Protein AF-A0A836BK24-F1 (afdb_monomer_lite)

Secondary structure (DSSP, 8-state):
--------HHHHHHHHHHHHHHHHHHHHHHHHHHHHHHHHHHHHHHHHHHH---TTTS--------S--EEEEEPTTT--EEEEEEE-SS-EEEEE-TT----TTSTTIIIIIIIIIIHHHHHHHHHHHHTTSSPPP-

Radius of gyration: 30.2 Å; chains: 1; bounding box: 62×31×80 Å

Foldseek 3Di:
DPPPPDDDPVRVVVVVVVVVVVVVVVVVVVVVVVVVVVVVVVVVVVCCVVVDDDPVNPDPPPDDPDDFPWDFDADPPDRHGQWTWGDDPVDIDIGGDPPDDDDCPDPPNVVPVVVPPVVVVVVVVVVCCVVVNDPDDD

pLDDT: mean 78.64, std 14.85, range [40.12, 98.25]

Structure (mmCIF, N/CA/C/O backbone):
data_AF-A0A836BK24-F1
#
_entry.id   AF-A0A836BK24-F1
#
loop_
_atom_site.group_PDB
_atom_site.id
_atom_site.type_symbol
_atom_site.label_atom_id
_atom_site.label_alt_id
_atom_site.label_comp_id
_atom_site.label_asym_id
_atom_site.label_entity_id
_atom_site.label_seq_id
_atom_site.pdbx_PDB_ins_code
_atom_site.Cartn_x
_atom_site.Cartn_y
_atom_site.Cartn_z
_atom_site.occupancy
_atom_site.B_iso_or_equiv
_atom_site.auth_seq_id
_atom_site.auth_comp_id
_atom_site.auth_asym_id
_atom_site.auth_atom_id
_atom_site.pdbx_PDB_model_num
ATOM 1 N N . MET A 1 1 ? -33.384 -17.360 42.777 1.00 40.12 1 MET A N 1
ATOM 2 C CA . MET A 1 1 ? -33.626 -15.952 43.171 1.00 40.12 1 MET A CA 1
ATOM 3 C C . MET A 1 1 ? -32.485 -15.098 42.627 1.00 40.12 1 MET A C 1
ATOM 5 O O . MET A 1 1 ? -31.351 -15.329 43.022 1.00 40.12 1 MET A O 1
ATOM 9 N N . ARG A 1 2 ? -32.731 -14.173 41.687 1.00 49.34 2 ARG A N 1
ATOM 10 C CA . ARG A 1 2 ? -31.699 -13.204 41.269 1.00 49.34 2 ARG A CA 1
ATOM 11 C C . ARG A 1 2 ? -31.668 -12.088 42.311 1.00 49.34 2 ARG A C 1
ATOM 13 O O . ARG A 1 2 ? -32.658 -11.382 42.475 1.00 49.34 2 ARG A O 1
ATOM 20 N N . LYS A 1 3 ? -30.571 -11.980 43.061 1.00 52.91 3 LYS A N 1
ATOM 21 C CA . LYS A 1 3 ? -30.360 -10.912 44.043 1.00 52.91 3 LYS A CA 1
ATOM 22 C C . LYS A 1 3 ? -30.296 -9.586 43.279 1.00 52.91 3 LYS A C 1
ATOM 24 O O . LYS A 1 3 ? -29.381 -9.380 42.490 1.00 52.91 3 LYS A O 1
ATOM 29 N N . SER A 1 4 ? -31.301 -8.729 43.459 1.00 58.25 4 SER A N 1
ATOM 30 C CA . SER A 1 4 ? -31.279 -7.359 42.942 1.00 58.25 4 SER A CA 1
ATOM 31 C C . SER A 1 4 ? -30.143 -6.628 43.658 1.00 58.25 4 SER A C 1
ATOM 33 O O . SER A 1 4 ? -30.159 -6.464 44.878 1.00 58.25 4 SER A O 1
ATOM 35 N N . MET A 1 5 ? -29.108 -6.268 42.903 1.00 68.12 5 MET A N 1
ATOM 36 C CA . MET A 1 5 ? -28.020 -5.431 43.387 1.00 68.12 5 MET A CA 1
ATOM 37 C C . MET A 1 5 ? -28.589 -4.016 43.513 1.00 68.12 5 MET A C 1
ATOM 39 O O . MET A 1 5 ? -28.828 -3.351 42.508 1.00 68.12 5 MET A O 1
ATOM 43 N N . LYS A 1 6 ? -28.919 -3.598 44.736 1.00 78.00 6 LYS A N 1
ATOM 44 C CA . LYS A 1 6 ? -29.342 -2.224 45.005 1.00 78.00 6 LYS A CA 1
ATOM 45 C C . LYS A 1 6 ? -28.087 -1.395 45.245 1.00 78.00 6 LYS A C 1
ATOM 47 O O . LYS A 1 6 ? -27.443 -1.553 46.277 1.00 78.00 6 LYS A O 1
ATOM 52 N N . PHE A 1 7 ? -27.720 -0.588 44.258 1.00 79.56 7 PHE A N 1
ATOM 53 C CA . PHE A 1 7 ? -26.672 0.416 44.402 1.00 79.56 7 PHE A CA 1
ATOM 54 C C . PHE A 1 7 ? -27.187 1.565 45.273 1.00 79.56 7 PHE A C 1
ATOM 56 O O . PHE A 1 7 ? -28.378 1.879 45.223 1.00 79.56 7 PHE A O 1
ATOM 63 N N . SER A 1 8 ? -26.314 2.169 46.079 1.00 88.69 8 SER A N 1
ATOM 64 C CA . SER A 1 8 ? -26.638 3.426 46.757 1.00 88.69 8 SER A CA 1
ATOM 65 C C . SER A 1 8 ? -26.696 4.577 45.748 1.00 88.69 8 SER A C 1
ATOM 67 O O . SER A 1 8 ? -26.081 4.504 44.683 1.00 88.69 8 SER A O 1
ATOM 69 N N . ASP A 1 9 ? -27.395 5.661 46.082 1.00 87.50 9 ASP A N 1
ATOM 70 C CA . ASP A 1 9 ? -27.503 6.831 45.198 1.00 87.50 9 ASP A CA 1
ATOM 71 C C . ASP A 1 9 ? -26.131 7.441 44.859 1.00 87.50 9 ASP A C 1
ATOM 73 O O . ASP A 1 9 ? -25.904 7.870 43.728 1.00 87.50 9 ASP A O 1
ATOM 77 N N . GLU A 1 10 ? -25.180 7.396 45.798 1.00 90.69 10 GLU A N 1
ATOM 78 C CA . GLU A 1 10 ? -23.796 7.829 45.564 1.00 90.69 10 GLU A CA 1
ATOM 79 C C . GLU A 1 10 ? -23.097 6.931 44.530 1.00 90.69 10 GLU A C 1
ATOM 81 O O . GLU A 1 10 ? -22.489 7.423 43.580 1.00 90.69 10 GLU A O 1
ATOM 86 N N . GLN A 1 11 ? -23.269 5.607 44.638 1.00 91.50 11 GLN A N 1
ATOM 87 C CA . GLN A 1 11 ? -22.734 4.658 43.657 1.00 91.50 11 GLN A CA 1
ATOM 88 C C . GLN A 1 11 ? -23.355 4.872 42.274 1.00 91.50 11 GLN A C 1
ATOM 90 O O . GLN A 1 11 ? -22.650 4.806 41.270 1.00 91.50 11 GLN A O 1
ATOM 95 N N . ILE A 1 12 ? -24.658 5.157 42.204 1.00 91.75 12 ILE A N 1
ATOM 96 C CA . ILE A 1 12 ? -25.340 5.475 40.943 1.00 91.75 12 ILE A CA 1
ATOM 97 C C . ILE A 1 12 ? -24.744 6.748 40.329 1.00 91.75 12 ILE A C 1
ATOM 99 O O . ILE A 1 12 ? -24.482 6.786 39.126 1.00 91.75 12 ILE A O 1
ATOM 103 N N . ARG A 1 13 ? -24.473 7.772 41.144 1.00 94.38 13 ARG A N 1
ATOM 104 C CA . ARG A 1 13 ? -23.886 9.034 40.684 1.00 94.38 13 ARG A CA 1
ATOM 105 C C . ARG A 1 13 ? -22.469 8.859 40.143 1.00 94.38 13 ARG A C 1
ATOM 107 O O . ARG A 1 13 ? -22.147 9.428 39.101 1.00 94.38 13 ARG A O 1
ATOM 114 N N . ASP A 1 14 ? -21.644 8.059 40.806 1.00 95.19 14 ASP A N 1
ATOM 115 C CA . ASP A 1 14 ? -20.281 7.784 40.347 1.00 95.19 14 ASP A CA 1
ATOM 116 C C . ASP A 1 14 ? -20.256 6.923 39.079 1.00 95.19 14 ASP A C 1
ATOM 118 O O . ASP A 1 14 ? -19.455 7.178 38.179 1.00 95.19 14 ASP A O 1
ATOM 122 N N . ILE A 1 15 ? -21.185 5.972 38.945 1.00 95.12 15 ILE A N 1
ATOM 123 C CA . ILE A 1 15 ? -21.366 5.197 37.709 1.00 95.12 15 ILE A CA 1
ATOM 124 C C . ILE A 1 15 ? -21.749 6.114 36.540 1.00 95.12 15 ILE A C 1
ATOM 126 O O . ILE A 1 15 ? -21.222 5.943 35.441 1.00 95.12 15 ILE A O 1
ATOM 130 N N . LEU A 1 16 ? -22.630 7.096 36.759 1.00 95.06 16 LEU A N 1
ATOM 131 C CA . LEU A 1 16 ? -23.011 8.060 35.721 1.00 95.06 16 LEU A CA 1
ATOM 132 C C . LEU A 1 16 ? -21.823 8.928 35.291 1.00 95.06 16 LEU A C 1
ATOM 134 O O . LEU A 1 16 ? -21.550 9.016 34.099 1.00 95.06 16 LEU A O 1
ATOM 138 N N . LYS A 1 17 ? -21.049 9.4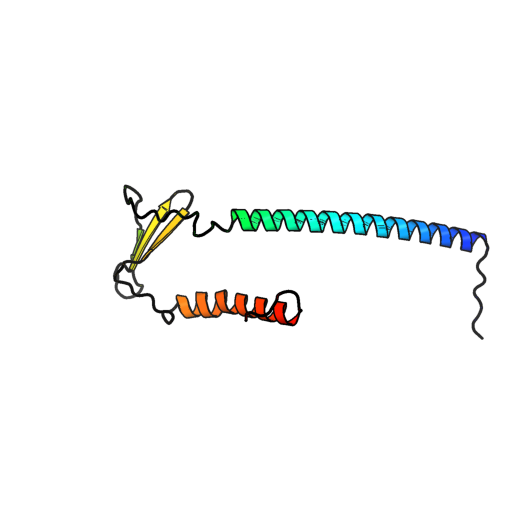70 36.240 1.00 96.25 17 LYS A N 1
ATOM 139 C CA . LYS A 1 17 ? -19.826 10.229 35.917 1.00 96.25 17 LYS A CA 1
ATOM 140 C C . LYS A 1 17 ? -18.819 9.392 35.128 1.00 96.25 17 LYS A C 1
ATOM 142 O O . LYS A 1 17 ? -18.207 9.886 34.185 1.00 96.25 17 LYS A O 1
ATOM 147 N N . LEU A 1 18 ? -18.630 8.128 35.514 1.00 96.62 18 LEU A N 1
ATOM 148 C CA . LEU A 1 18 ? -17.722 7.225 34.812 1.00 96.62 18 LEU A CA 1
ATOM 149 C C . LEU A 1 18 ? -18.217 6.935 33.392 1.00 96.62 18 LEU A C 1
ATOM 151 O O . LEU A 1 18 ? -17.417 6.936 32.459 1.00 96.62 18 LEU A O 1
ATOM 155 N N . LYS A 1 19 ? -19.525 6.716 33.222 1.00 96.69 19 LYS A N 1
ATOM 156 C CA . LYS A 1 19 ? -20.151 6.539 31.909 1.00 96.69 19 LYS A CA 1
ATOM 157 C C . LYS A 1 19 ? -19.892 7.757 31.022 1.00 96.69 19 LYS A C 1
ATOM 159 O O . LYS A 1 19 ? -19.438 7.573 29.897 1.00 96.69 19 LYS A O 1
ATOM 164 N N . ASP A 1 20 ? -20.133 8.962 31.528 1.00 97.75 20 ASP A N 1
ATOM 165 C CA . ASP A 1 20 ? -19.933 10.199 30.769 1.00 97.75 20 ASP A CA 1
ATOM 166 C C . ASP A 1 20 ? -18.454 10.370 30.384 1.00 97.75 20 ASP A C 1
ATOM 168 O O . ASP A 1 20 ? -18.135 10.596 29.221 1.00 97.75 20 ASP A O 1
ATOM 172 N N . HIS A 1 21 ? -17.528 10.107 31.314 1.00 97.69 21 HIS A N 1
ATOM 173 C CA . HIS A 1 21 ? -16.091 10.142 31.025 1.00 97.69 21 HIS A CA 1
ATOM 174 C C . HIS A 1 21 ? -15.662 9.135 29.943 1.00 97.69 21 HIS A C 1
ATOM 176 O O . HIS A 1 21 ? -14.789 9.424 29.121 1.00 97.69 21 HIS A O 1
ATOM 182 N N . ILE A 1 22 ? -16.250 7.934 29.947 1.00 97.81 22 ILE A N 1
ATOM 183 C CA . ILE A 1 22 ? -15.985 6.915 28.926 1.00 97.81 22 ILE A CA 1
ATOM 184 C C . ILE A 1 22 ? -16.520 7.369 27.565 1.00 97.81 22 ILE A C 1
ATOM 186 O O . ILE A 1 22 ? -15.826 7.191 26.566 1.00 97.81 22 ILE A O 1
ATOM 190 N N . ILE A 1 23 ? -17.715 7.96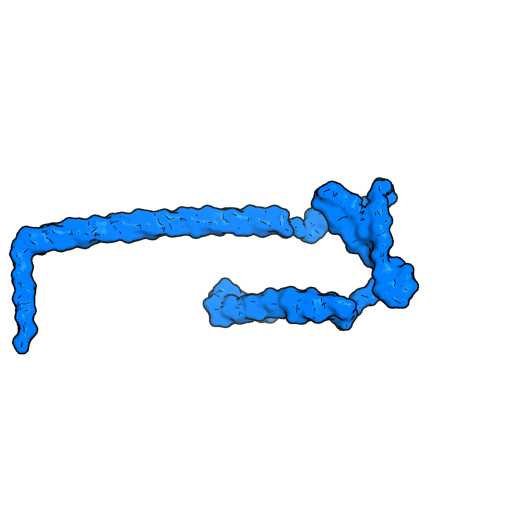3 27.519 1.00 97.75 23 ILE A N 1
ATOM 191 C CA . ILE A 1 23 ? -18.314 8.480 26.281 1.00 97.75 23 ILE A CA 1
ATOM 192 C C . ILE A 1 23 ? -17.422 9.566 25.671 1.00 97.75 23 ILE A C 1
ATOM 194 O O . ILE A 1 23 ? -17.039 9.429 24.509 1.00 97.75 23 ILE A O 1
ATOM 198 N N . ASP A 1 24 ? -16.992 10.547 26.467 1.00 98.12 24 ASP A N 1
ATOM 199 C CA . ASP A 1 24 ? -16.091 11.616 26.015 1.00 98.12 24 ASP A CA 1
ATOM 200 C C . ASP A 1 24 ? -14.772 11.068 25.451 1.00 98.12 24 ASP A C 1
ATOM 202 O O . ASP A 1 24 ? -14.250 11.552 24.445 1.00 98.12 24 ASP A O 1
ATOM 206 N N . LYS A 1 25 ? -14.197 10.040 26.091 1.00 98.25 25 LYS A N 1
ATOM 207 C CA . LYS A 1 25 ? -12.971 9.395 25.594 1.00 98.25 25 LYS A CA 1
ATOM 208 C C . LYS A 1 25 ? -13.189 8.672 24.272 1.00 98.25 25 LYS A C 1
ATOM 210 O O . LYS A 1 25 ? -12.326 8.734 23.401 1.00 98.25 25 LYS A O 1
ATOM 215 N N . ILE A 1 26 ? -14.312 7.969 24.135 1.00 97.75 26 ILE A N 1
ATOM 216 C CA . ILE A 1 26 ? -14.654 7.272 22.893 1.00 97.75 26 ILE A CA 1
ATOM 217 C C . ILE A 1 26 ? -14.795 8.278 21.752 1.00 97.75 26 ILE A C 1
ATOM 219 O O . ILE A 1 26 ? -14.299 8.013 20.660 1.00 97.75 26 ILE A O 1
ATOM 223 N N . GLU A 1 27 ? -15.449 9.412 21.994 1.00 98.06 27 GLU A N 1
ATOM 224 C CA . GLU A 1 27 ? -15.625 10.460 20.989 1.00 98.06 27 GLU A CA 1
ATOM 225 C C . GLU A 1 27 ? -14.278 11.040 20.542 1.00 98.06 27 GLU A C 1
ATOM 227 O O . GLU A 1 27 ? -13.962 10.986 19.355 1.00 98.06 27 GLU A O 1
ATOM 232 N N . LYS A 1 28 ? -13.415 11.434 21.486 1.00 97.94 28 LYS A N 1
ATOM 233 C CA . LYS A 1 28 ? -12.065 11.941 21.176 1.00 97.94 28 LYS A CA 1
ATOM 234 C C . LYS A 1 28 ? -11.221 10.959 20.368 1.00 97.94 28 LYS A C 1
ATOM 236 O O . LYS A 1 28 ? -10.588 11.342 19.392 1.00 97.94 28 LYS A O 1
ATOM 241 N N . HIS A 1 29 ? -11.215 9.681 20.748 1.00 98.06 29 HIS A N 1
ATOM 242 C CA . HIS A 1 29 ? -10.445 8.680 20.007 1.00 98.06 29 HIS A CA 1
ATOM 243 C C . HIS A 1 29 ? -11.005 8.444 18.598 1.00 98.06 29 HIS A C 1
ATOM 245 O O . HIS A 1 29 ? -10.237 8.170 17.681 1.00 98.06 29 HIS A O 1
ATOM 251 N N . LYS A 1 30 ? -12.326 8.547 18.400 1.00 97.69 30 LYS A N 1
ATOM 252 C CA . LYS A 1 30 ? -12.926 8.451 17.061 1.00 97.69 30 LYS A CA 1
ATOM 253 C C . LYS A 1 30 ? -12.509 9.617 16.170 1.00 97.69 30 LYS A C 1
ATOM 255 O O . LYS A 1 30 ? -12.183 9.381 15.011 1.00 97.69 30 LYS A O 1
ATOM 260 N N . GLU A 1 31 ? -12.492 10.836 16.702 1.00 97.94 31 GLU A N 1
ATOM 261 C CA . GLU A 1 31 ? -12.006 12.016 15.975 1.00 97.94 31 GLU A CA 1
ATOM 262 C C . GLU A 1 31 ? -10.529 11.871 15.589 1.00 97.94 31 GLU A C 1
ATOM 264 O O . GLU A 1 31 ? -10.144 12.168 14.458 1.00 97.94 31 GLU A O 1
ATOM 269 N N . GLU A 1 32 ? -9.703 11.357 16.501 1.00 97.81 32 GLU A N 1
ATOM 270 C CA . GLU A 1 32 ? -8.280 11.136 16.239 1.00 97.81 32 GLU A CA 1
ATOM 271 C C . GLU A 1 32 ? -8.048 10.065 15.162 1.00 97.81 32 GLU A C 1
ATOM 273 O O . GLU A 1 32 ? -7.225 10.260 14.265 1.00 97.81 32 GLU A O 1
ATOM 278 N N . ILE A 1 33 ? -8.821 8.972 15.186 1.00 97.81 33 ILE A N 1
ATOM 279 C CA . ILE A 1 33 ? -8.799 7.945 14.133 1.00 97.81 33 ILE A CA 1
ATOM 280 C C . ILE A 1 33 ? -9.183 8.548 12.778 1.00 97.81 33 ILE A C 1
ATOM 282 O O . ILE A 1 33 ? -8.448 8.363 11.810 1.00 97.81 33 ILE A O 1
ATOM 286 N N . ASP A 1 34 ? -10.282 9.302 12.706 1.00 98.00 34 ASP A N 1
ATOM 287 C CA . ASP A 1 34 ? -10.740 9.935 11.462 1.00 98.00 34 A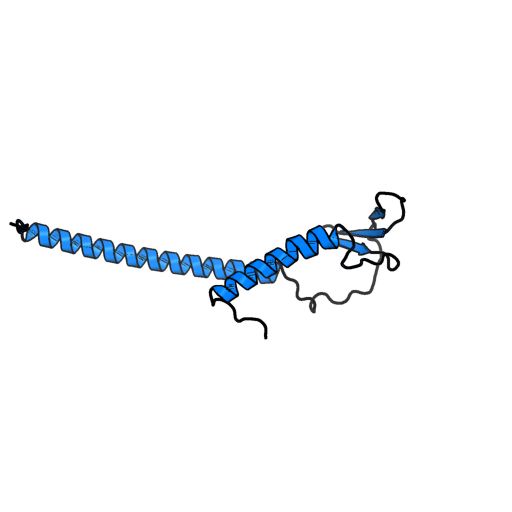SP A CA 1
ATOM 288 C C . ASP A 1 34 ? -9.680 10.897 10.891 1.00 98.00 34 ASP A C 1
ATOM 290 O O . ASP A 1 34 ? -9.407 10.902 9.687 1.00 98.00 34 ASP A O 1
ATOM 294 N N . MET A 1 35 ? -9.002 11.662 11.753 1.00 97.81 35 MET A N 1
ATOM 295 C CA . MET A 1 35 ? -7.907 12.537 11.330 1.00 97.81 35 MET A CA 1
ATOM 296 C C . MET A 1 35 ? -6.715 11.746 10.768 1.00 97.81 35 MET A C 1
ATOM 298 O O . MET A 1 35 ? -6.164 12.107 9.724 1.00 97.81 35 MET A O 1
ATOM 302 N N . LEU A 1 36 ? -6.318 10.656 11.429 1.00 97.75 36 LEU A N 1
ATOM 303 C CA . LEU A 1 36 ? -5.211 9.808 10.980 1.00 97.75 36 LEU A CA 1
ATOM 304 C C . LEU A 1 36 ? -5.528 9.103 9.654 1.00 97.75 36 LEU A C 1
ATOM 306 O O . LEU A 1 36 ? -4.671 9.059 8.770 1.00 97.75 36 LEU A O 1
ATOM 310 N N . GLU A 1 37 ? -6.752 8.605 9.476 1.00 97.06 37 GLU A N 1
ATOM 311 C CA . GLU A 1 37 ? -7.203 7.983 8.226 1.00 97.06 37 GLU A CA 1
ATOM 312 C C . GLU A 1 37 ? -7.190 8.977 7.058 1.00 97.06 37 GLU A C 1
ATOM 314 O O . GLU A 1 37 ? -6.680 8.660 5.977 1.00 97.06 37 GLU A O 1
ATOM 319 N N . LYS A 1 38 ? -7.670 10.209 7.278 1.00 97.12 38 LYS A N 1
ATOM 320 C CA . LYS A 1 38 ? -7.602 11.292 6.282 1.00 97.12 38 LYS A CA 1
ATOM 321 C C . LYS A 1 38 ? -6.161 11.615 5.896 1.00 97.12 38 LYS A C 1
ATOM 323 O O . LYS A 1 38 ? -5.852 11.676 4.705 1.00 97.12 38 LYS A O 1
ATOM 328 N N . ASN A 1 39 ? -5.271 11.754 6.878 1.00 96.50 39 ASN A N 1
ATOM 329 C CA . ASN A 1 39 ? -3.852 12.018 6.632 1.00 96.50 39 ASN A CA 1
ATOM 330 C C . ASN A 1 39 ? -3.199 10.892 5.824 1.00 96.50 39 ASN A C 1
ATOM 332 O O . ASN A 1 39 ? -2.488 11.154 4.853 1.00 96.50 39 ASN A O 1
ATOM 336 N N . LEU A 1 40 ? -3.480 9.635 6.172 1.00 94.38 40 LEU A N 1
ATOM 337 C CA . LEU A 1 40 ? -2.970 8.480 5.439 1.00 94.38 40 LEU A CA 1
ATOM 338 C C . LEU A 1 40 ? -3.480 8.457 3.991 1.00 94.38 40 LEU A C 1
ATOM 340 O O . LEU A 1 40 ? -2.723 8.139 3.074 1.00 94.38 40 LEU A O 1
ATOM 344 N N . ASN A 1 41 ? -4.743 8.817 3.758 1.00 93.94 41 ASN A N 1
ATOM 345 C CA . ASN A 1 41 ? -5.300 8.870 2.410 1.00 93.94 41 ASN A CA 1
ATOM 346 C C . ASN A 1 41 ? -4.651 9.967 1.547 1.00 93.94 41 ASN A C 1
ATOM 348 O O . ASN A 1 41 ? -4.359 9.734 0.371 1.00 93.94 41 ASN A O 1
ATOM 352 N N . ILE A 1 42 ? -4.363 11.132 2.137 1.00 94.00 42 ILE A N 1
ATOM 353 C CA . ILE A 1 42 ? -3.604 12.201 1.473 1.00 94.00 42 ILE A CA 1
ATOM 354 C C . ILE A 1 42 ? -2.212 11.690 1.098 1.00 94.00 42 ILE A C 1
ATOM 356 O O . ILE A 1 42 ? -1.841 11.757 -0.069 1.00 94.00 42 ILE A O 1
ATOM 360 N N . LEU A 1 43 ? -1.476 11.100 2.047 1.00 90.94 43 LEU A N 1
ATOM 361 C CA . LEU A 1 43 ? -0.140 10.552 1.788 1.00 90.94 43 LEU A CA 1
ATOM 362 C C . LEU A 1 43 ? -0.150 9.495 0.678 1.00 90.94 43 LEU A C 1
ATOM 364 O O . LEU A 1 43 ? 0.705 9.525 -0.202 1.00 90.94 43 LEU A O 1
ATOM 368 N N . ASN A 1 44 ? -1.133 8.594 0.677 1.00 84.69 44 ASN A N 1
ATOM 369 C CA . ASN A 1 44 ? -1.283 7.590 -0.374 1.00 84.69 44 ASN A CA 1
ATOM 370 C C . ASN A 1 44 ? -1.581 8.213 -1.741 1.00 84.69 44 ASN A C 1
ATOM 372 O O . ASN A 1 44 ? -1.083 7.724 -2.753 1.00 84.69 44 ASN A O 1
ATOM 376 N N . SER A 1 45 ? -2.395 9.267 -1.785 1.00 85.12 45 SER A N 1
ATOM 377 C CA . SER A 1 45 ? -2.710 9.982 -3.026 1.00 85.12 45 SER A CA 1
ATOM 378 C C . SER A 1 45 ? -1.472 10.696 -3.564 1.00 85.12 45 SER A C 1
ATOM 380 O O . SER A 1 45 ? -1.117 10.495 -4.722 1.00 85.12 45 SER A O 1
ATOM 382 N N . THR A 1 46 ? -0.735 11.398 -2.701 1.00 83.19 46 THR A N 1
ATOM 383 C CA . THR A 1 46 ? 0.546 12.025 -3.046 1.00 83.19 46 THR A CA 1
ATOM 384 C C . THR A 1 46 ? 1.569 10.998 -3.519 1.00 83.19 46 THR A C 1
ATOM 386 O O . THR A 1 46 ? 2.245 11.225 -4.516 1.00 83.19 46 THR A O 1
ATOM 389 N N . LEU A 1 47 ? 1.680 9.849 -2.843 1.00 77.00 47 LEU A N 1
ATOM 390 C CA . LEU A 1 47 ? 2.607 8.793 -3.243 1.00 77.00 47 LEU A CA 1
ATOM 391 C C . LEU A 1 47 ? 2.213 8.178 -4.587 1.00 77.00 47 LEU A C 1
ATOM 393 O O . LEU A 1 47 ? 3.086 7.869 -5.387 1.00 77.00 47 LEU A O 1
ATOM 397 N N . LYS A 1 48 ? 0.917 8.017 -4.873 1.00 78.56 48 LYS A N 1
ATOM 398 C CA . LYS A 1 48 ? 0.457 7.586 -6.200 1.00 78.56 48 LYS A CA 1
ATOM 399 C C . LYS A 1 48 ? 0.812 8.618 -7.268 1.00 78.56 48 LYS A C 1
ATOM 401 O O . LYS A 1 48 ? 1.325 8.240 -8.312 1.00 78.56 48 LYS A O 1
ATOM 406 N N . GLU A 1 49 ? 0.581 9.899 -7.010 1.00 74.12 49 GLU A N 1
ATOM 407 C CA . GLU A 1 49 ? 0.929 10.970 -7.949 1.00 74.12 49 GLU A CA 1
ATOM 408 C C . GLU A 1 49 ? 2.440 11.082 -8.182 1.00 74.12 49 GLU A C 1
ATOM 410 O O . GLU A 1 49 ? 2.862 11.317 -9.312 1.00 74.12 49 GLU A O 1
ATOM 415 N N . SER A 1 50 ? 3.263 10.864 -7.151 1.00 67.94 50 SER A N 1
ATOM 416 C CA . SER A 1 50 ? 4.723 10.897 -7.277 1.00 67.94 50 SER A CA 1
ATOM 417 C C . SER A 1 50 ? 5.314 9.613 -7.863 1.00 67.94 50 SER A C 1
ATOM 419 O O . SER A 1 50 ? 6.331 9.670 -8.550 1.00 67.94 50 SER A O 1
ATOM 421 N N . SER A 1 51 ? 4.685 8.458 -7.624 1.00 62.38 51 SER A N 1
ATOM 422 C CA . SER A 1 51 ? 5.180 7.151 -8.082 1.00 62.38 51 SER A CA 1
ATOM 423 C C . SER A 1 51 ? 4.704 6.784 -9.487 1.00 62.38 51 SER A C 1
ATOM 425 O O . SER A 1 51 ? 5.326 5.946 -10.135 1.00 62.38 51 SER A O 1
ATOM 427 N N . PHE A 1 52 ? 3.620 7.392 -9.979 1.00 57.62 52 PHE A N 1
ATOM 428 C CA . PHE A 1 52 ? 3.088 7.133 -11.315 1.00 57.62 52 PHE A CA 1
ATOM 429 C C . PHE A 1 52 ? 3.224 8.365 -12.207 1.00 57.62 52 PHE A C 1
ATOM 431 O O . PHE A 1 52 ? 2.394 9.273 -12.208 1.00 57.62 52 PHE A O 1
ATOM 438 N N . THR A 1 53 ? 4.243 8.358 -13.060 1.00 60.75 53 THR A N 1
ATOM 439 C CA . THR A 1 53 ? 4.275 9.235 -14.230 1.00 60.75 53 THR A CA 1
ATOM 440 C C . THR A 1 53 ? 3.187 8.781 -15.210 1.00 60.75 53 THR A C 1
ATOM 442 O O . THR A 1 53 ? 3.190 7.639 -15.667 1.00 60.75 53 THR A O 1
ATOM 445 N N . LYS A 1 54 ? 2.226 9.658 -15.548 1.00 60.12 54 LYS A N 1
ATOM 446 C CA . LYS A 1 54 ? 1.244 9.368 -16.611 1.00 60.12 54 LYS A CA 1
ATOM 447 C C . LYS A 1 54 ? 1.998 9.051 -17.905 1.00 60.12 54 LYS A C 1
ATOM 449 O O . LYS A 1 54 ? 2.899 9.798 -18.277 1.00 60.12 54 LYS A O 1
ATOM 454 N N . ALA A 1 55 ? 1.591 8.008 -18.628 1.00 54.69 55 ALA A N 1
ATOM 455 C CA . ALA A 1 55 ? 2.217 7.626 -19.900 1.00 54.69 55 ALA A CA 1
ATOM 456 C C . ALA A 1 55 ? 2.219 8.769 -20.936 1.00 54.69 55 ALA A C 1
ATOM 458 O O . ALA A 1 55 ? 3.119 8.855 -21.756 1.00 54.69 55 ALA A O 1
ATOM 459 N N . SER A 1 56 ? 1.253 9.690 -20.852 1.00 62.16 56 SER A N 1
ATOM 460 C CA . SER A 1 56 ? 1.188 10.910 -21.666 1.00 62.16 56 SER A CA 1
ATOM 461 C C . SER A 1 56 ? 2.188 12.002 -21.260 1.00 62.16 56 SER A C 1
ATOM 463 O O . SER A 1 56 ? 2.437 12.916 -22.038 1.00 62.16 56 SER A O 1
ATOM 465 N N . ALA A 1 57 ? 2.704 11.958 -20.026 1.00 59.94 57 ALA A N 1
ATOM 466 C CA . ALA A 1 57 ? 3.727 12.867 -19.505 1.00 59.94 57 ALA A CA 1
ATOM 467 C C . ALA A 1 57 ? 5.149 12.339 -19.750 1.00 59.94 57 ALA A C 1
ATOM 469 O O . ALA A 1 57 ? 6.092 13.130 -19.784 1.00 59.94 57 ALA A O 1
ATOM 470 N N . LEU A 1 58 ? 5.306 11.032 -20.006 1.00 59.03 58 LEU A N 1
ATOM 471 C CA . LEU A 1 58 ? 6.425 10.562 -20.814 1.00 59.03 58 LEU A CA 1
ATOM 472 C C . LEU A 1 58 ? 6.180 11.069 -22.236 1.00 59.03 58 LEU A C 1
ATOM 474 O O . LEU A 1 58 ? 5.574 10.393 -23.065 1.00 59.03 58 LEU A O 1
ATOM 478 N N . SER A 1 59 ? 6.653 12.287 -22.518 1.00 51.41 59 SER A N 1
ATOM 479 C CA . SER A 1 59 ? 6.953 12.679 -23.892 1.00 51.41 59 SER A CA 1
ATOM 480 C C . SER A 1 59 ? 7.659 11.493 -24.534 1.00 51.41 59 SER A C 1
ATOM 482 O O . SER A 1 59 ? 8.609 10.956 -23.954 1.00 51.41 59 SER A O 1
ATOM 484 N N . SER A 1 60 ? 7.177 11.052 -25.693 1.00 52.78 60 SER A N 1
ATOM 485 C CA . SER A 1 60 ? 7.904 10.129 -26.546 1.00 52.78 60 SER A CA 1
ATOM 486 C C . SER A 1 60 ? 9.204 10.820 -26.959 1.00 52.78 60 SER A C 1
ATOM 488 O O . SER A 1 60 ? 9.317 11.339 -28.068 1.00 52.78 60 SER A O 1
ATOM 490 N N . ASN A 1 61 ? 10.192 10.857 -26.068 1.00 50.88 61 ASN A N 1
ATOM 491 C CA . ASN A 1 61 ? 11.555 11.235 -26.375 1.00 50.88 61 ASN A CA 1
ATOM 492 C C . ASN A 1 61 ? 12.162 10.078 -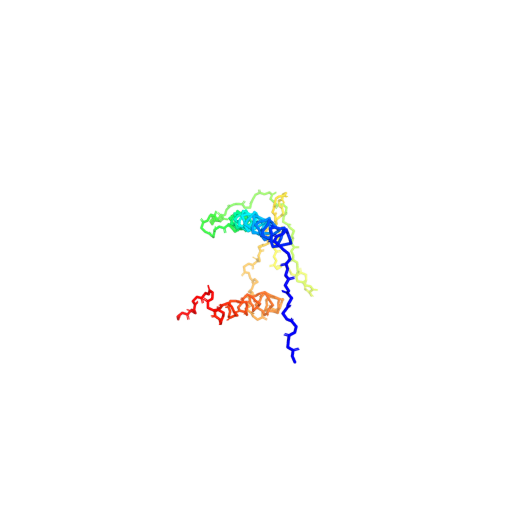27.170 1.00 50.88 61 ASN A C 1
ATOM 494 O O . ASN A 1 61 ? 13.094 9.400 -26.749 1.00 50.88 61 ASN A O 1
ATOM 498 N N . LYS A 1 62 ? 11.643 9.873 -28.383 1.00 55.56 62 LYS A N 1
ATOM 499 C CA . LYS A 1 62 ? 12.551 9.626 -29.487 1.00 55.56 62 LYS A CA 1
ATOM 500 C C . LYS A 1 62 ? 13.444 10.861 -29.545 1.00 55.56 62 LYS A C 1
ATOM 502 O O . LYS A 1 62 ? 12.933 11.976 -29.609 1.00 55.56 62 LYS A O 1
ATOM 507 N N . THR A 1 63 ? 14.756 10.633 -29.561 1.00 43.72 63 THR A N 1
ATOM 508 C CA . THR A 1 63 ? 15.851 11.616 -29.659 1.00 43.72 63 THR A CA 1
ATOM 509 C C . THR A 1 63 ? 16.311 12.168 -28.288 1.00 43.72 63 THR A C 1
ATOM 511 O O . THR A 1 63 ? 15.499 12.627 -27.501 1.00 43.72 63 THR A O 1
ATOM 514 N N . LYS A 1 64 ? 17.591 12.149 -27.887 1.00 44.97 64 LYS A N 1
ATOM 515 C CA . LYS A 1 64 ? 18.862 11.899 -28.584 1.00 44.97 64 LYS A CA 1
ATOM 516 C C . LYS A 1 64 ? 19.838 11.224 -27.622 1.00 44.97 64 LYS A C 1
ATOM 518 O O . LYS A 1 64 ? 20.138 11.744 -26.552 1.00 44.97 64 LYS A O 1
ATOM 523 N N . THR A 1 65 ? 20.373 10.096 -28.054 1.00 43.31 65 THR A N 1
ATOM 524 C CA . THR A 1 65 ? 21.609 9.498 -27.564 1.00 43.31 65 THR A CA 1
ATOM 525 C C . THR A 1 65 ? 22.741 10.480 -27.856 1.00 43.31 65 THR A C 1
ATOM 527 O O . THR A 1 65 ? 23.236 10.564 -28.975 1.00 43.31 65 THR A O 1
ATOM 530 N N . SER A 1 66 ? 23.139 11.274 -26.872 1.00 48.44 66 SER A N 1
ATOM 531 C CA . SER A 1 66 ? 24.408 11.991 -26.933 1.00 48.44 66 SER A CA 1
ATOM 532 C C . SER A 1 66 ? 24.995 12.037 -25.530 1.00 48.44 66 SER A C 1
ATOM 534 O O . SER A 1 66 ? 24.562 12.835 -24.710 1.00 48.44 66 SER A O 1
ATOM 536 N N . SER A 1 67 ? 25.964 11.149 -25.294 1.00 50.31 67 SER A N 1
ATOM 537 C CA . SER A 1 67 ? 26.873 11.075 -24.137 1.00 50.31 67 SER A CA 1
ATOM 538 C C . SER A 1 67 ? 26.457 10.324 -22.862 1.00 50.31 67 SER A C 1
ATOM 540 O O . SER A 1 67 ? 27.160 10.449 -21.861 1.00 50.31 67 SER A O 1
ATOM 542 N N . ALA A 1 68 ? 25.404 9.504 -22.859 1.00 52.97 68 ALA A N 1
ATOM 543 C CA . ALA A 1 68 ? 25.230 8.532 -21.776 1.00 52.97 68 ALA A CA 1
ATOM 544 C C . ALA A 1 68 ? 26.089 7.292 -22.073 1.00 52.97 68 ALA A C 1
ATOM 546 O O . ALA A 1 68 ? 25.878 6.633 -23.091 1.00 52.97 68 ALA A O 1
ATOM 547 N N . THR A 1 69 ? 27.063 6.990 -21.211 1.00 61.69 69 THR A N 1
ATOM 548 C CA . THR A 1 69 ? 27.838 5.743 -21.254 1.00 61.69 69 THR A CA 1
ATOM 549 C C . THR A 1 69 ? 26.866 4.567 -21.160 1.00 61.69 69 THR A C 1
ATOM 551 O O . THR A 1 69 ? 26.302 4.311 -20.098 1.00 61.69 69 THR A O 1
ATOM 554 N N . SER A 1 70 ? 26.615 3.892 -22.280 1.00 75.69 70 SER A N 1
ATOM 555 C CA . SER A 1 70 ? 25.732 2.730 -22.321 1.00 75.69 70 SER A CA 1
ATOM 556 C C . SER A 1 70 ? 26.475 1.492 -21.834 1.00 75.69 70 SER A C 1
ATOM 558 O O . SER A 1 70 ? 27.563 1.191 -22.328 1.00 75.69 70 SER A O 1
ATOM 560 N N . ILE A 1 71 ? 25.877 0.758 -20.901 1.00 84.75 71 ILE A N 1
ATOM 561 C CA . ILE A 1 71 ? 26.375 -0.539 -20.444 1.00 84.75 71 ILE A CA 1
ATOM 562 C C . ILE A 1 71 ? 25.675 -1.621 -21.281 1.00 84.75 71 ILE A C 1
ATOM 564 O O . ILE A 1 71 ? 24.453 -1.765 -21.160 1.00 84.75 71 ILE A O 1
ATOM 568 N N . PRO A 1 72 ? 26.399 -2.361 -22.142 1.00 84.38 72 PRO A N 1
ATOM 569 C CA . PRO A 1 72 ? 25.804 -3.439 -22.921 1.00 84.38 72 PRO A CA 1
ATOM 570 C C . PRO A 1 72 ? 25.428 -4.605 -22.000 1.00 84.38 72 PRO A C 1
ATOM 572 O O . PRO A 1 72 ? 26.227 -5.046 -21.174 1.00 84.38 72 PRO A O 1
ATOM 575 N N . ILE A 1 73 ? 24.208 -5.110 -22.153 1.00 83.44 73 ILE A N 1
ATOM 576 C CA . ILE A 1 73 ? 23.698 -6.298 -21.467 1.00 83.44 73 ILE A CA 1
ATOM 577 C C . ILE A 1 73 ? 23.708 -7.444 -22.469 1.00 83.44 73 ILE A C 1
ATOM 579 O O . ILE A 1 73 ? 23.086 -7.343 -23.528 1.00 83.44 73 ILE A O 1
ATOM 583 N N . THR A 1 74 ? 24.398 -8.530 -22.135 1.00 83.50 74 THR A N 1
ATOM 584 C CA . THR A 1 74 ? 24.511 -9.712 -22.990 1.00 83.50 74 THR A CA 1
ATOM 585 C C . THR A 1 74 ? 23.615 -10.854 -22.527 1.00 83.50 74 THR A C 1
ATOM 587 O O . THR A 1 74 ? 23.236 -10.940 -21.356 1.00 83.50 74 THR A O 1
ATOM 590 N N . ASN A 1 75 ? 23.272 -11.756 -23.447 1.00 77.31 75 ASN A N 1
ATOM 591 C CA . ASN A 1 75 ? 22.651 -13.022 -23.076 1.00 77.31 75 ASN A CA 1
ATOM 592 C C . ASN A 1 75 ? 23.640 -13.893 -22.263 1.00 77.31 75 ASN A C 1
ATOM 594 O O . ASN A 1 75 ? 24.856 -13.854 -22.457 1.00 77.31 75 ASN A O 1
ATOM 598 N N . GLY A 1 76 ? 23.118 -14.685 -21.320 1.00 67.56 76 GLY A N 1
ATOM 599 C CA . GLY A 1 76 ? 23.942 -15.485 -20.401 1.00 67.56 76 GLY A CA 1
ATOM 600 C C . GLY A 1 76 ? 24.698 -16.650 -21.055 1.00 67.56 76 GLY A C 1
ATOM 601 O O . GLY A 1 76 ? 25.542 -17.260 -20.407 1.00 67.56 76 GLY A O 1
ATOM 602 N N . SER A 1 77 ? 24.392 -16.974 -22.314 1.00 67.31 77 SER A N 1
ATOM 603 C CA . SER A 1 77 ? 24.886 -18.164 -23.019 1.00 67.31 77 SER A CA 1
ATOM 604 C C . SER A 1 77 ? 25.740 -17.870 -24.257 1.00 67.31 77 SER A C 1
ATOM 606 O O . SER A 1 77 ? 26.498 -18.744 -24.667 1.00 67.31 77 SER A O 1
ATOM 608 N N . GLY A 1 78 ? 25.636 -16.683 -24.862 1.00 64.12 78 GLY A N 1
ATOM 609 C CA . GLY A 1 78 ? 26.176 -16.406 -26.201 1.00 64.12 78 GLY A CA 1
ATOM 610 C C . GLY A 1 78 ? 26.954 -15.098 -26.355 1.00 64.12 78 GLY A C 1
ATOM 611 O O . GLY A 1 78 ? 27.488 -14.855 -27.431 1.00 64.12 78 GLY A O 1
ATOM 612 N N . GLY A 1 79 ? 27.040 -14.251 -25.320 1.00 72.25 79 GLY A N 1
ATOM 613 C CA . GLY A 1 79 ? 27.761 -12.972 -25.386 1.00 72.25 79 GLY A CA 1
ATOM 614 C C . GLY A 1 79 ? 27.146 -11.939 -26.340 1.00 72.25 79 GLY A C 1
ATOM 615 O O . GLY A 1 79 ? 27.711 -10.864 -26.522 1.00 72.25 79 GLY A O 1
ATOM 616 N N . GLU A 1 80 ? 25.992 -12.242 -26.930 1.00 81.06 80 GLU A N 1
ATOM 617 C CA . GLU A 1 80 ? 25.261 -11.342 -27.815 1.00 81.06 80 GLU A CA 1
ATOM 618 C C . GLU A 1 80 ? 24.604 -10.244 -26.987 1.00 81.06 80 GLU A C 1
ATOM 620 O O . GLU A 1 80 ? 23.970 -10.524 -25.966 1.00 81.06 80 GLU A O 1
ATOM 625 N N . VAL A 1 81 ? 24.767 -8.992 -27.415 1.00 83.38 81 VAL A N 1
ATOM 626 C CA . VAL A 1 81 ? 24.178 -7.837 -26.738 1.00 83.38 81 VAL A CA 1
ATOM 627 C C . VAL A 1 81 ? 22.681 -7.810 -27.024 1.00 83.38 81 VAL A C 1
ATOM 629 O O . VAL A 1 81 ? 22.263 -7.603 -28.159 1.00 83.38 81 VAL A O 1
ATOM 632 N N . ILE A 1 82 ? 21.880 -7.985 -25.977 1.00 83.50 82 ILE A N 1
ATOM 633 C CA . ILE A 1 82 ? 20.417 -8.015 -26.058 1.00 83.50 82 ILE A CA 1
ATOM 634 C C . ILE A 1 82 ? 19.768 -6.688 -25.649 1.00 83.50 82 ILE A C 1
ATOM 636 O O . ILE A 1 82 ? 18.626 -6.408 -26.009 1.00 83.50 82 ILE A O 1
ATOM 640 N N . ALA A 1 83 ? 20.483 -5.853 -24.896 1.00 84.62 83 ALA A N 1
ATOM 641 C CA . ALA A 1 83 ? 20.001 -4.544 -24.477 1.00 84.62 83 ALA A CA 1
ATOM 642 C C . ALA A 1 83 ? 21.161 -3.600 -24.156 1.00 84.62 83 ALA A C 1
ATOM 644 O O . ALA A 1 83 ? 22.281 -4.031 -23.889 1.00 84.62 83 ALA A O 1
ATOM 645 N N . ASN A 1 84 ? 20.865 -2.307 -24.109 1.00 85.62 84 ASN A N 1
ATOM 646 C CA . ASN A 1 84 ? 21.767 -1.276 -23.619 1.00 85.62 84 ASN A CA 1
ATOM 647 C C . ASN A 1 84 ? 21.132 -0.569 -22.421 1.00 85.62 84 ASN A C 1
ATOM 649 O O . ASN A 1 84 ? 20.006 -0.075 -22.502 1.00 85.62 84 ASN A O 1
ATOM 653 N N . ALA A 1 85 ? 21.857 -0.522 -21.304 1.00 83.00 85 ALA A N 1
ATOM 654 C CA . ALA A 1 85 ? 21.459 0.238 -20.128 1.00 83.00 85 ALA A CA 1
ATOM 655 C C . ALA A 1 85 ? 22.103 1.627 -20.147 1.00 83.00 85 ALA A C 1
ATOM 657 O O . ALA A 1 85 ? 23.321 1.762 -20.244 1.00 83.00 85 ALA A O 1
ATOM 658 N N . TYR A 1 86 ? 21.284 2.659 -20.011 1.00 83.94 86 TYR A N 1
ATOM 659 C CA . TYR A 1 86 ? 21.681 4.051 -19.877 1.00 83.94 86 TYR A CA 1
ATOM 660 C C . TYR A 1 86 ? 21.468 4.467 -18.426 1.00 83.94 86 TYR A C 1
ATOM 662 O O . TYR A 1 86 ? 20.337 4.488 -17.940 1.00 83.94 86 TYR A O 1
ATOM 670 N N . VAL A 1 87 ? 22.559 4.771 -17.729 1.00 78.38 87 VAL A N 1
ATOM 671 C CA . VAL A 1 87 ? 22.533 5.166 -16.318 1.00 78.38 87 VAL A CA 1
ATOM 672 C C . VAL A 1 87 ? 22.758 6.671 -16.222 1.00 78.38 87 VAL A C 1
ATOM 674 O O . VAL A 1 87 ? 23.764 7.189 -16.705 1.00 78.38 87 VAL A O 1
ATOM 677 N N . THR A 1 88 ? 21.825 7.371 -15.592 1.00 78.00 88 THR A N 1
ATOM 678 C CA . THR A 1 88 ? 21.959 8.758 -15.138 1.00 78.00 88 THR A CA 1
ATOM 679 C C . THR A 1 88 ? 21.973 8.776 -13.602 1.00 78.00 88 THR A C 1
ATOM 681 O O . THR A 1 88 ? 21.627 7.766 -12.985 1.00 78.00 88 THR A O 1
ATOM 684 N N . PRO A 1 89 ? 22.373 9.884 -12.947 1.00 76.62 89 PRO A N 1
ATOM 685 C CA . PRO A 1 89 ? 22.345 9.973 -11.482 1.00 76.62 89 PRO A CA 1
ATOM 686 C C . PRO A 1 89 ? 20.968 9.682 -10.871 1.00 76.62 89 PRO A C 1
ATOM 688 O O . PRO A 1 89 ? 20.890 9.139 -9.773 1.00 76.62 89 PRO A O 1
ATOM 691 N N . ASP A 1 90 ? 19.902 9.998 -11.609 1.00 73.38 90 ASP A N 1
ATOM 692 C CA . ASP A 1 90 ? 18.526 9.926 -11.118 1.00 73.38 90 ASP A CA 1
ATOM 693 C C . ASP A 1 90 ? 17.742 8.725 -11.679 1.00 73.38 90 ASP A C 1
ATOM 695 O O . ASP A 1 90 ? 16.671 8.397 -11.167 1.00 73.38 90 ASP A O 1
ATOM 699 N N . GLN A 1 91 ? 18.225 8.064 -12.742 1.00 70.62 91 GLN A N 1
ATOM 700 C CA . GLN A 1 91 ? 17.464 7.028 -13.447 1.00 70.62 91 GLN A CA 1
ATOM 701 C C . GLN A 1 91 ? 18.349 5.993 -14.157 1.00 70.62 91 GLN A C 1
ATOM 703 O O . GLN A 1 91 ? 19.396 6.305 -14.715 1.00 70.62 91 GLN A O 1
ATOM 708 N N . VAL A 1 92 ? 17.864 4.751 -14.232 1.00 76.38 92 VAL A N 1
ATOM 709 C CA . VAL A 1 92 ? 18.389 3.721 -15.141 1.00 76.38 92 VAL A CA 1
ATOM 710 C C . VAL A 1 92 ? 17.335 3.410 -16.202 1.00 76.38 92 VAL A C 1
ATOM 712 O O . VAL A 1 92 ? 16.201 3.076 -15.866 1.00 76.38 92 VAL A O 1
ATOM 715 N N . SER A 1 93 ? 17.708 3.512 -17.477 1.00 77.31 93 SER A N 1
ATOM 716 C CA . SER A 1 93 ? 16.863 3.160 -18.622 1.00 77.31 93 SER A CA 1
ATOM 717 C C . SER A 1 93 ? 17.475 1.985 -19.375 1.00 77.31 93 SER A C 1
ATOM 719 O O . SER A 1 93 ? 18.609 2.077 -19.833 1.00 77.31 93 SER A O 1
ATOM 721 N N . ILE A 1 94 ? 16.749 0.876 -19.501 1.00 83.25 94 ILE A N 1
ATOM 722 C CA . ILE A 1 94 ? 17.200 -0.306 -20.246 1.00 83.25 94 ILE A CA 1
ATOM 723 C C . ILE A 1 94 ? 16.418 -0.363 -21.553 1.00 83.25 94 ILE A C 1
ATOM 725 O O . ILE A 1 94 ? 15.193 -0.469 -21.539 1.00 83.25 94 ILE A O 1
ATOM 729 N N . VAL A 1 95 ? 17.131 -0.297 -22.676 1.00 82.06 95 VAL A N 1
ATOM 730 C CA . VAL A 1 95 ? 16.552 -0.349 -24.021 1.00 82.06 95 VAL A CA 1
ATOM 731 C C . VAL A 1 95 ? 16.986 -1.645 -24.686 1.00 82.06 95 VAL A C 1
ATOM 733 O O . VAL A 1 95 ? 18.177 -1.880 -24.881 1.00 82.06 95 VAL A O 1
ATOM 736 N N . LEU A 1 96 ? 16.015 -2.495 -25.008 1.00 80.75 96 LEU A N 1
ATOM 737 C CA . LEU A 1 96 ? 16.238 -3.733 -25.751 1.00 80.75 96 LEU A CA 1
ATOM 738 C C . LEU A 1 96 ? 16.613 -3.414 -27.198 1.00 80.75 96 LEU A C 1
ATOM 740 O O . LEU A 1 96 ? 16.094 -2.458 -27.776 1.00 80.75 96 LEU A O 1
ATOM 744 N N . ASN A 1 97 ? 17.500 -4.219 -27.777 1.00 80.75 97 ASN A N 1
ATOM 745 C CA . ASN A 1 97 ? 17.797 -4.119 -29.202 1.00 80.75 97 ASN A CA 1
ATOM 746 C C . ASN A 1 97 ? 16.563 -4.535 -30.020 1.00 80.75 97 ASN A C 1
ATOM 748 O O . ASN A 1 97 ? 15.854 -5.460 -29.633 1.00 80.75 97 ASN A O 1
ATOM 752 N N . GLU A 1 98 ? 16.314 -3.868 -31.153 1.00 71.62 98 GLU A N 1
ATOM 753 C CA . GLU A 1 98 ? 15.115 -4.088 -31.988 1.00 71.62 98 GLU A CA 1
ATOM 754 C C . GLU A 1 98 ? 14.994 -5.532 -32.508 1.00 71.62 98 GLU A C 1
ATOM 756 O O . GLU A 1 98 ? 13.894 -6.008 -32.774 1.00 71.62 98 GLU A O 1
ATOM 761 N N . GLU A 1 99 ? 16.118 -6.243 -32.606 1.00 69.25 99 GLU A N 1
ATOM 762 C CA . GLU A 1 99 ? 16.198 -7.639 -33.048 1.00 69.25 99 GLU A CA 1
ATOM 763 C C . GLU A 1 99 ? 15.842 -8.645 -31.935 1.00 69.25 99 GLU A C 1
ATOM 765 O O . GLU A 1 99 ? 15.593 -9.819 -32.208 1.00 69.25 99 GLU A O 1
ATOM 770 N N . VAL A 1 100 ? 15.765 -8.195 -30.676 1.00 71.69 100 VAL A N 1
ATOM 771 C CA . VAL A 1 100 ? 15.397 -9.036 -29.531 1.00 71.69 100 VAL A CA 1
ATOM 772 C C . VAL A 1 100 ? 13.883 -9.024 -29.360 1.00 71.69 100 VAL A C 1
ATOM 774 O O . VAL A 1 100 ? 13.309 -8.179 -28.671 1.00 71.69 100 VAL A O 1
ATOM 777 N N . GLY A 1 101 ? 13.225 -10.000 -29.983 1.00 66.31 101 GLY A N 1
ATOM 778 C CA . GLY A 1 101 ? 11.811 -10.276 -29.754 1.00 66.31 101 GLY A CA 1
ATOM 779 C C . GLY A 1 101 ? 11.586 -10.807 -28.339 1.00 66.31 101 GLY A C 1
ATOM 780 O O . GLY A 1 101 ? 12.017 -11.911 -28.013 1.00 66.31 101 GLY A O 1
ATOM 781 N N . ILE A 1 102 ? 10.900 -10.035 -27.494 1.00 67.81 102 ILE A N 1
ATOM 782 C CA . ILE A 1 102 ? 10.367 -10.553 -26.232 1.00 67.81 102 ILE A CA 1
ATOM 783 C C . ILE A 1 102 ? 8.946 -11.035 -26.486 1.00 67.81 102 ILE A C 1
ATOM 785 O O . ILE A 1 102 ? 8.023 -10.237 -26.655 1.00 67.81 102 ILE A O 1
ATOM 789 N N . GLU A 1 103 ? 8.768 -12.348 -26.494 1.00 68.31 103 GLU A N 1
ATOM 790 C CA . GLU A 1 103 ? 7.446 -12.955 -26.525 1.00 68.31 103 GLU A CA 1
ATOM 791 C C . GLU A 1 103 ? 6.881 -13.037 -25.103 1.00 68.31 103 GLU A C 1
ATOM 793 O O . GLU A 1 103 ? 7.611 -13.099 -24.111 1.00 68.31 103 GLU A O 1
ATOM 798 N N . ALA A 1 104 ? 5.553 -13.064 -24.979 1.00 64.44 104 ALA A N 1
ATOM 799 C CA . ALA A 1 104 ? 4.896 -13.187 -23.677 1.00 64.44 104 ALA A CA 1
ATOM 800 C C . ALA A 1 104 ? 5.287 -14.475 -22.927 1.00 64.44 104 ALA A C 1
ATOM 802 O O . ALA A 1 104 ? 5.113 -14.536 -21.713 1.00 64.44 104 ALA A O 1
ATOM 803 N N . ASP A 1 105 ? 5.815 -15.477 -23.641 1.00 69.69 105 ASP A N 1
ATOM 804 C CA . ASP A 1 105 ? 6.279 -16.754 -23.095 1.00 69.69 105 ASP A CA 1
ATOM 805 C C . ASP A 1 105 ? 7.779 -16.775 -22.761 1.00 69.69 105 ASP A C 1
ATOM 807 O O . ASP A 1 105 ? 8.280 -17.751 -22.211 1.00 69.69 105 ASP A O 1
ATOM 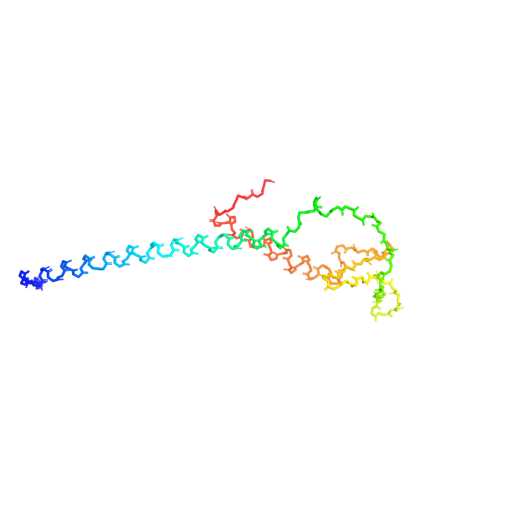811 N N . THR A 1 106 ? 8.514 -15.689 -23.029 1.00 68.81 106 THR A N 1
ATOM 812 C CA . THR A 1 106 ? 9.950 -15.605 -22.743 1.00 68.81 106 THR A CA 1
ATOM 813 C C . THR A 1 106 ? 10.197 -15.543 -21.225 1.00 68.81 106 THR A C 1
ATOM 815 O O . THR A 1 106 ? 9.773 -14.592 -20.560 1.00 68.81 106 THR A O 1
ATOM 818 N N . PRO A 1 107 ? 10.908 -16.506 -20.612 1.00 65.19 107 PRO A N 1
ATOM 819 C CA . PRO A 1 107 ? 11.350 -16.381 -19.222 1.00 65.19 107 PRO A CA 1
ATOM 820 C C . PRO A 1 107 ? 12.477 -15.333 -19.117 1.00 65.19 107 PRO A C 1
ATOM 822 O O . PRO A 1 107 ? 13.319 -15.280 -20.011 1.00 65.19 107 PRO A O 1
ATOM 825 N N . PRO A 1 108 ? 12.565 -14.508 -18.053 1.00 67.88 108 PRO A N 1
ATOM 826 C CA . PRO A 1 108 ? 11.746 -14.469 -16.840 1.00 67.88 108 PRO A CA 1
ATOM 827 C C . PRO A 1 108 ? 10.482 -13.599 -16.958 1.00 67.88 108 PRO A C 1
ATOM 829 O O . PRO A 1 108 ? 9.766 -13.464 -15.969 1.00 67.88 108 PRO A O 1
ATOM 832 N N . LEU A 1 109 ? 10.192 -12.993 -18.120 1.00 75.88 109 LEU A N 1
ATOM 833 C CA . LEU A 1 109 ? 9.034 -12.107 -18.288 1.00 75.88 109 LEU A CA 1
ATOM 834 C C . LEU A 1 109 ? 7.735 -12.837 -17.935 1.00 75.88 109 LEU A C 1
ATOM 836 O O . LEU A 1 109 ? 6.963 -12.342 -17.114 1.00 75.88 109 LEU A O 1
ATOM 840 N N . LYS A 1 110 ? 7.513 -14.035 -18.485 1.00 77.25 110 LYS A N 1
ATOM 841 C CA . LYS A 1 110 ? 6.300 -14.792 -18.168 1.00 77.25 110 LYS A CA 1
ATOM 842 C C . LYS A 1 110 ? 6.223 -15.160 -16.691 1.00 77.25 110 LYS A C 1
ATOM 844 O O . LYS A 1 110 ? 5.271 -14.797 -16.011 1.00 77.25 110 LYS A O 1
ATOM 849 N N . SER A 1 111 ? 7.237 -15.856 -16.183 1.00 80.00 111 SER A N 1
ATOM 850 C CA . SER A 1 111 ? 7.200 -16.426 -14.833 1.00 80.00 111 SER A CA 1
ATOM 851 C C . SER A 1 111 ? 7.226 -15.366 -13.730 1.00 80.00 111 SER A C 1
ATOM 853 O O . SER A 1 111 ? 6.613 -15.551 -12.679 1.00 80.00 111 SER A O 1
ATOM 855 N N . PHE A 1 112 ? 7.929 -14.253 -13.946 1.00 81.69 112 PHE A N 1
ATOM 856 C CA . PHE A 1 112 ? 8.052 -13.189 -12.958 1.00 81.69 112 PHE A CA 1
ATOM 857 C C . PHE A 1 112 ? 7.025 -12.081 -13.176 1.00 81.69 112 PHE A C 1
ATOM 859 O O . PHE A 1 112 ? 6.277 -11.745 -12.263 1.00 81.69 112 PHE A O 1
ATOM 866 N N . PHE A 1 113 ? 6.961 -11.491 -14.366 1.00 78.25 113 PHE A N 1
ATOM 867 C CA . PHE A 1 113 ? 6.102 -10.331 -14.579 1.00 78.25 113 PHE A CA 1
ATOM 868 C C . PHE A 1 113 ? 4.637 -10.746 -14.745 1.00 78.25 113 PHE A C 1
ATOM 870 O O . PHE A 1 113 ? 3.794 -10.301 -13.970 1.00 78.25 113 PHE A O 1
ATOM 877 N N . ILE A 1 114 ? 4.329 -11.646 -15.680 1.00 77.25 114 ILE A N 1
ATOM 878 C CA . ILE A 1 114 ? 2.942 -12.045 -15.972 1.00 77.25 114 ILE A CA 1
ATOM 879 C C . ILE A 1 114 ? 2.362 -12.915 -14.848 1.00 77.25 114 ILE A C 1
ATOM 881 O O . ILE A 1 114 ? 1.359 -12.559 -14.228 1.00 77.25 114 ILE A O 1
ATOM 885 N N . ASP A 1 115 ? 3.021 -14.031 -14.544 1.00 82.31 115 ASP A N 1
ATOM 886 C CA . ASP A 1 115 ? 2.497 -15.059 -13.644 1.00 82.31 115 ASP A CA 1
ATOM 887 C C . ASP A 1 115 ? 2.619 -14.673 -12.163 1.00 82.31 115 ASP A C 1
ATOM 889 O O . ASP A 1 115 ? 1.837 -15.157 -11.348 1.00 82.31 115 ASP A O 1
ATOM 893 N N . ARG A 1 116 ? 3.575 -13.810 -11.786 1.00 83.06 116 ARG A N 1
ATOM 894 C CA . ARG A 1 116 ? 3.770 -13.403 -10.383 1.00 83.06 116 ARG A CA 1
ATOM 895 C C . ARG A 1 116 ? 3.282 -11.987 -10.094 1.00 83.06 116 ARG A C 1
ATOM 897 O O . ARG A 1 116 ? 2.533 -11.822 -9.139 1.00 83.06 116 ARG A O 1
ATOM 904 N N . ILE A 1 117 ? 3.676 -10.971 -10.863 1.00 85.31 117 ILE A N 1
ATOM 905 C CA . ILE A 1 117 ? 3.263 -9.585 -10.573 1.00 85.31 117 ILE A CA 1
ATOM 906 C C . ILE A 1 117 ? 1.823 -9.327 -11.037 1.00 85.31 117 ILE A C 1
ATOM 908 O O . ILE A 1 117 ? 0.967 -8.981 -10.220 1.00 85.31 117 ILE A O 1
ATOM 912 N N . ILE A 1 118 ? 1.528 -9.533 -12.324 1.00 84.25 118 ILE A N 1
ATOM 913 C CA . ILE A 1 118 ? 0.202 -9.237 -12.891 1.00 84.25 118 ILE A CA 1
ATOM 914 C C . ILE A 1 118 ? -0.871 -10.178 -12.327 1.00 84.25 118 ILE A C 1
ATOM 916 O O . ILE A 1 118 ? -1.976 -9.734 -12.007 1.00 84.25 118 ILE A O 1
ATOM 920 N N . ALA A 1 119 ? -0.558 -11.461 -12.133 1.00 87.06 119 ALA A N 1
ATOM 921 C CA . ALA A 1 119 ? -1.505 -12.403 -11.540 1.00 87.06 119 ALA A CA 1
ATOM 922 C C . ALA A 1 119 ? -1.885 -12.044 -10.091 1.00 87.06 119 ALA A C 1
ATOM 924 O O . ALA A 1 119 ? -3.058 -12.151 -9.732 1.00 87.06 119 ALA A O 1
ATOM 925 N N . GLU A 1 120 ? -0.939 -11.580 -9.265 1.00 89.25 120 GLU A N 1
ATOM 926 C CA . GLU A 1 120 ? -1.234 -11.129 -7.897 1.00 89.25 120 GLU A CA 1
ATOM 927 C C . GLU A 1 120 ? -2.140 -9.895 -7.892 1.00 89.25 120 GLU A C 1
ATOM 929 O O . GLU A 1 120 ? -3.107 -9.845 -7.127 1.00 89.25 120 GLU A O 1
ATOM 934 N N . MET A 1 121 ? -1.897 -8.936 -8.793 1.00 86.19 121 MET A N 1
ATOM 935 C CA . MET A 1 121 ? -2.790 -7.786 -8.975 1.00 86.19 121 MET A CA 1
ATOM 936 C C . MET A 1 121 ? -4.201 -8.244 -9.364 1.00 86.19 121 MET A C 1
ATOM 938 O O . MET A 1 121 ? -5.173 -7.860 -8.715 1.00 86.19 121 MET A O 1
ATOM 942 N N . LYS A 1 122 ? -4.318 -9.163 -10.332 1.00 86.25 122 LYS A N 1
ATOM 943 C CA . LYS A 1 122 ? -5.608 -9.714 -10.774 1.00 86.25 122 LYS A CA 1
ATOM 944 C C . LYS A 1 122 ? -6.349 -10.457 -9.658 1.00 86.25 122 LYS A C 1
ATOM 946 O O . LYS A 1 122 ? -7.571 -10.339 -9.542 1.00 86.25 122 LYS A O 1
ATOM 951 N N . ARG A 1 123 ? -5.637 -11.219 -8.818 1.00 89.50 123 ARG A N 1
ATOM 952 C CA . ARG A 1 123 ? -6.220 -11.890 -7.641 1.00 89.50 123 ARG A CA 1
ATOM 953 C C . ARG A 1 123 ? -6.739 -10.878 -6.629 1.00 89.50 123 ARG A C 1
ATOM 955 O O . ARG A 1 123 ? -7.840 -11.059 -6.105 1.00 89.50 123 ARG A O 1
ATOM 962 N N . LYS A 1 124 ? -5.966 -9.822 -6.364 1.00 87.56 124 LYS A N 1
ATOM 963 C CA . LYS A 1 124 ? -6.366 -8.756 -5.447 1.00 87.56 124 LYS A CA 1
ATOM 964 C C . LYS A 1 124 ? -7.630 -8.069 -5.946 1.00 87.56 124 LYS A C 1
ATOM 966 O O . LYS A 1 124 ? -8.600 -8.031 -5.195 1.00 87.56 124 LYS A O 1
ATOM 971 N N . ASP A 1 125 ? -7.672 -7.661 -7.207 1.00 85.06 125 ASP A N 1
ATOM 972 C CA . ASP A 1 125 ? -8.857 -7.030 -7.790 1.00 85.06 125 ASP A CA 1
ATOM 973 C C . ASP A 1 125 ? -10.066 -7.972 -7.747 1.00 85.06 125 ASP A C 1
ATOM 975 O O . ASP A 1 125 ? -11.116 -7.610 -7.223 1.00 85.06 125 ASP A O 1
ATOM 979 N N . SER A 1 126 ? -9.903 -9.243 -8.129 1.00 85.06 126 SER A N 1
ATOM 980 C CA . SER A 1 126 ? -10.983 -10.243 -8.033 1.00 85.06 126 SER A CA 1
ATOM 981 C C . SER A 1 126 ? -11.541 -10.377 -6.608 1.00 85.06 126 SER A C 1
ATOM 983 O O . SER A 1 126 ? -12.748 -10.521 -6.412 1.00 85.06 126 SER A O 1
ATOM 985 N N . SER A 1 127 ? -10.675 -10.306 -5.591 1.00 87.31 127 SER A N 1
ATOM 986 C CA . SER A 1 127 ? -11.088 -10.363 -4.185 1.00 87.31 127 SER A CA 1
ATOM 987 C C . SER A 1 127 ? -11.803 -9.091 -3.715 1.00 87.31 127 SER A C 1
ATOM 989 O O . SER A 1 127 ? -12.639 -9.147 -2.815 1.00 87.31 127 SER A O 1
ATOM 991 N N . GLU A 1 128 ? -11.464 -7.931 -4.273 1.00 85.75 128 GLU A N 1
ATOM 992 C CA . GLU A 1 128 ? -12.108 -6.653 -3.961 1.00 85.75 128 GLU A CA 1
ATOM 993 C C . GLU A 1 128 ? -13.475 -6.548 -4.668 1.00 85.75 128 GLU A C 1
ATOM 995 O O . GLU A 1 128 ? -14.422 -6.049 -4.059 1.00 85.75 128 GLU A O 1
ATOM 1000 N N . VAL A 1 129 ? -13.619 -7.114 -5.879 1.00 87.19 129 VAL A N 1
ATOM 1001 C CA . VAL A 1 129 ? -14.915 -7.288 -6.572 1.00 87.19 129 VAL A CA 1
ATOM 1002 C C . VAL A 1 129 ? -15.850 -8.160 -5.737 1.00 87.19 129 VAL A C 1
ATOM 1004 O O . VAL A 1 129 ? -16.980 -7.769 -5.460 1.00 87.19 129 VAL A O 1
ATOM 1007 N N . GLN A 1 130 ? -15.373 -9.318 -5.262 1.00 82.69 130 GLN A N 1
ATOM 1008 C CA . GLN A 1 130 ? -16.169 -10.207 -4.400 1.00 82.69 130 GLN A CA 1
ATOM 1009 C C . GLN A 1 130 ? -16.599 -9.534 -3.091 1.00 82.69 130 GLN A C 1
ATOM 1011 O O . GLN A 1 130 ? -17.662 -9.832 -2.555 1.00 82.69 130 GLN A O 1
ATOM 1016 N N . ARG A 1 131 ? -15.779 -8.612 -2.577 1.00 85.81 131 ARG A N 1
ATOM 1017 C CA . ARG A 1 131 ? -16.081 -7.815 -1.381 1.00 8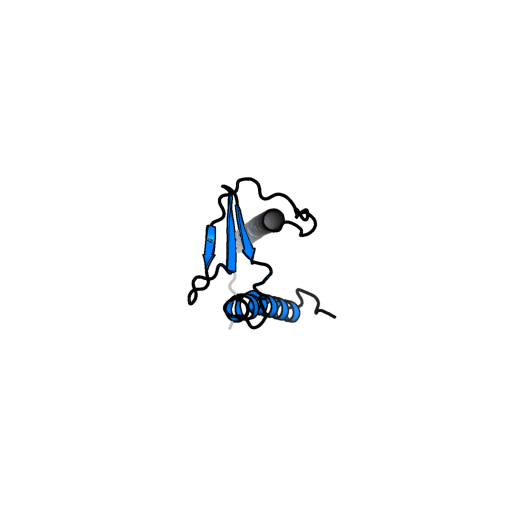5.81 131 ARG A CA 1
ATOM 1018 C C . ARG A 1 131 ? -16.946 -6.583 -1.673 1.00 85.81 131 ARG A C 1
ATOM 1020 O O . ARG A 1 131 ? -17.211 -5.820 -0.749 1.00 85.81 131 ARG A O 1
ATOM 1027 N N . GLY A 1 132 ? -17.373 -6.377 -2.921 1.00 81.94 132 GLY A N 1
ATOM 1028 C CA . GLY A 1 132 ? -18.230 -5.264 -3.336 1.00 81.94 132 GLY A CA 1
ATOM 1029 C C . GLY A 1 132 ? -17.558 -3.890 -3.281 1.00 81.94 132 GLY A C 1
ATOM 1030 O O . GLY A 1 132 ? -18.249 -2.876 -3.307 1.00 81.94 132 GLY A O 1
ATOM 1031 N N . LYS A 1 133 ? -16.225 -3.834 -3.176 1.00 78.31 133 LYS A N 1
ATOM 1032 C CA . LYS A 1 133 ? -15.466 -2.576 -3.077 1.00 78.31 133 LYS A CA 1
ATOM 1033 C C . LYS A 1 133 ? -15.132 -1.966 -4.436 1.00 78.31 133 LYS A C 1
ATOM 1035 O O . LYS A 1 133 ? -14.895 -0.764 -4.513 1.00 78.31 133 LYS A O 1
ATOM 1040 N N . ILE A 1 134 ? -15.121 -2.780 -5.489 1.00 81.19 134 ILE A N 1
ATOM 1041 C CA . ILE A 1 134 ? -14.927 -2.357 -6.879 1.00 81.19 134 ILE A CA 1
ATOM 1042 C C . ILE A 1 134 ? -15.943 -3.069 -7.780 1.00 81.19 134 ILE A C 1
ATOM 1044 O O . ILE A 1 134 ? -16.376 -4.180 -7.468 1.00 81.19 134 ILE A O 1
ATOM 1048 N N . GLN A 1 135 ? -16.360 -2.421 -8.871 1.00 75.06 135 GLN A N 1
ATOM 1049 C CA . GLN A 1 135 ? -17.290 -3.022 -9.830 1.00 75.06 135 GLN A CA 1
ATOM 1050 C C . GLN A 1 135 ? -16.569 -4.061 -10.703 1.00 75.06 135 GLN A C 1
ATOM 1052 O O . GLN A 1 135 ? -15.399 -3.852 -11.028 1.00 75.06 135 GLN A O 1
ATOM 1057 N N . PRO A 1 136 ? -17.229 -5.172 -11.075 1.00 73.75 136 PRO A N 1
ATOM 1058 C CA . PRO A 1 136 ? -16.665 -6.117 -12.028 1.00 73.75 136 PRO A CA 1
ATOM 1059 C C . PRO A 1 136 ? -16.477 -5.450 -13.395 1.00 73.75 136 PRO A C 1
ATOM 1061 O O . PRO A 1 136 ? -17.317 -4.665 -13.834 1.00 73.75 136 PRO A O 1
ATOM 1064 N N . GLU A 1 137 ? -15.375 -5.788 -14.058 1.00 65.69 137 GLU A N 1
ATOM 1065 C CA . GLU A 1 137 ? -15.146 -5.456 -15.467 1.00 65.69 137 GLU A CA 1
ATOM 1066 C C . GLU A 1 137 ? -16.296 -6.031 -16.321 1.00 65.69 137 GLU A C 1
ATOM 1068 O O . GLU A 1 137 ? -16.709 -7.175 -16.100 1.00 65.69 137 GLU A O 1
ATOM 1073 N N . SER A 1 138 ? -16.844 -5.215 -17.233 1.00 55.91 138 SER A N 1
ATOM 1074 C CA . SER A 1 138 ? -17.909 -5.602 -18.181 1.00 55.91 138 SER A CA 1
ATOM 1075 C C . SER A 1 138 ? -17.380 -6.407 -19.360 1.00 55.91 138 SER A C 1
ATOM 1077 O O . SER A 1 138 ? -16.275 -6.079 -19.842 1.00 55.91 138 SER A O 1
#

Sequence (138 aa):
MRKSMKFSDEQIRDILKLKDHIIDKIEKHKEEIDMLEKNLNILNSTLKESSFTKASALSSNKTKTSSATSIPITNGSGGEVIANAYVTPDQVSIVLNEEVGIEADTPPLKSFFIDRIIAEMKRKDSSEVQRGKIQPES